Protein AF-A0A016WP31-F1 (afdb_monomer_lite)

Foldseek 3Di:
DPPPPVVVVVVVVCVVVVVVVVVVVVCVLLPVFQPDWDWDQDPVRWIKIKTWGFDLQDALVRQQCSQVVDPQKGFADDPDLVRLLSVLVCCCVPPNVDDAAWAWGDDWDADPNFIWTWTAGSPVSDIDTDGSPDGGDSPDPDSHGHRYTMMMGIDDD

Radius of gyration: 17.49 Å; chains: 1; bounding box: 66×32×38 Å

InterPro domains:
  IPR016186 C-type lectin-like/link domain superfamily [G3DSA:3.10.100.10] (41-154)
  IPR016187 C-type lectin fold [SSF56436] (49-122)

pLDDT: mean 80.62, std 19.59, range [35.22, 97.56]

Structure (mmCIF, N/CA/C/O backbone):
data_AF-A0A016WP31-F1
#
_entry.id   AF-A0A016WP31-F1
#
loop_
_atom_site.group_PDB
_atom_site.id
_atom_site.type_symbol
_atom_site.label_atom_id
_atom_site.label_alt_id
_atom_site.label_comp_id
_atom_site.label_asym_id
_atom_site.label_entity_id
_atom_site.label_seq_id
_atom_site.pdbx_PDB_ins_code
_atom_site.Cartn_x
_atom_site.Cartn_y
_atom_site.Cartn_z
_atom_site.occupancy
_atom_site.B_iso_or_equiv
_atom_site.auth_seq_id
_atom_site.auth_comp_id
_atom_site.auth_asym_id
_atom_site.auth_atom_id
_atom_site.pdbx_PDB_model_num
ATOM 1 N N . MET A 1 1 ? -45.433 -6.452 20.871 1.00 44.06 1 MET A N 1
ATOM 2 C CA . MET A 1 1 ? -44.021 -6.891 20.836 1.00 44.06 1 MET A CA 1
ATOM 3 C C . MET A 1 1 ? -43.626 -7.149 19.372 1.00 44.06 1 MET A C 1
ATOM 5 O O . MET A 1 1 ? -43.483 -8.289 18.978 1.00 44.06 1 MET A O 1
ATOM 9 N N . PHE A 1 2 ? -43.562 -6.107 18.526 1.00 41.22 2 PHE A N 1
ATOM 10 C CA . PHE A 1 2 ? -43.334 -6.251 17.066 1.00 41.22 2 PHE A CA 1
ATOM 11 C C . PHE A 1 2 ? -42.448 -5.145 16.450 1.00 41.22 2 PHE A C 1
ATOM 13 O O . PHE A 1 2 ? -42.227 -5.136 15.246 1.00 41.22 2 PHE A O 1
ATOM 20 N N . TYR A 1 3 ? -41.909 -4.219 17.252 1.00 35.72 3 TYR A N 1
ATOM 21 C CA . TYR A 1 3 ? -41.149 -3.065 16.741 1.00 35.72 3 TYR A CA 1
ATOM 22 C C . TYR A 1 3 ? -39.633 -3.291 16.644 1.00 35.72 3 TYR A C 1
ATOM 24 O O . TYR A 1 3 ? -38.951 -2.559 15.936 1.00 35.72 3 TYR A O 1
ATOM 32 N N . THR A 1 4 ? -39.090 -4.307 17.315 1.00 39.34 4 THR A N 1
ATOM 33 C CA . THR A 1 4 ? -37.638 -4.539 17.382 1.00 39.34 4 THR A CA 1
ATOM 34 C C . THR A 1 4 ? -37.069 -5.256 16.157 1.00 39.34 4 THR A C 1
ATOM 36 O O . THR A 1 4 ? -35.892 -5.091 15.859 1.00 39.34 4 THR A O 1
ATOM 39 N N . VAL A 1 5 ? -37.886 -6.015 15.419 1.00 38.81 5 VAL A N 1
ATOM 40 C CA . VAL A 1 5 ? -37.415 -6.807 14.267 1.00 38.81 5 VAL A CA 1
ATOM 41 C C . VAL A 1 5 ? -37.271 -5.949 13.002 1.00 38.81 5 VAL A C 1
ATOM 43 O O . VAL A 1 5 ? -36.344 -6.157 12.229 1.00 38.81 5 VAL A O 1
ATOM 46 N N . LEU A 1 6 ? -38.121 -4.929 12.817 1.00 36.84 6 LEU A N 1
ATOM 47 C CA . LEU A 1 6 ? -38.125 -4.113 11.593 1.00 36.84 6 LEU A CA 1
ATOM 48 C C . LEU A 1 6 ? -36.907 -3.178 11.467 1.00 36.84 6 LEU A C 1
ATOM 50 O O . LEU A 1 6 ? -36.431 -2.919 10.361 1.00 36.84 6 LEU A O 1
ATOM 54 N N . VAL A 1 7 ? -36.400 -2.666 12.593 1.00 41.38 7 VAL A N 1
ATOM 55 C CA . VAL A 1 7 ? -35.270 -1.718 12.611 1.00 41.38 7 VAL A CA 1
ATOM 56 C C . VAL A 1 7 ? -33.954 -2.418 12.265 1.00 41.38 7 VAL A C 1
ATOM 58 O O . VAL A 1 7 ? -33.136 -1.846 11.547 1.00 41.38 7 VAL A O 1
ATOM 61 N N . ALA A 1 8 ? -33.773 -3.668 12.706 1.00 39.25 8 ALA A N 1
ATOM 62 C CA . ALA A 1 8 ? -32.584 -4.459 12.394 1.00 39.25 8 ALA A CA 1
ATOM 63 C C . ALA A 1 8 ? -32.463 -4.726 10.883 1.00 39.25 8 ALA A C 1
ATOM 65 O O . ALA A 1 8 ? -31.414 -4.474 10.296 1.00 39.25 8 ALA A O 1
ATOM 66 N N . THR A 1 9 ? -33.563 -5.107 10.226 1.00 40.59 9 THR A N 1
ATOM 67 C CA . THR A 1 9 ? -33.577 -5.360 8.776 1.00 40.59 9 THR A CA 1
ATOM 68 C C . THR A 1 9 ? -33.343 -4.103 7.937 1.00 40.59 9 THR A C 1
ATOM 70 O O . THR A 1 9 ? -32.690 -4.174 6.902 1.00 40.59 9 THR A O 1
ATOM 73 N N . LEU A 1 10 ? -33.829 -2.934 8.368 1.00 37.88 10 LEU A N 1
ATOM 74 C CA . LEU A 1 10 ? -33.588 -1.675 7.649 1.00 37.88 10 LEU A CA 1
ATOM 75 C C . LEU A 1 10 ? -32.124 -1.228 7.745 1.00 37.88 10 LEU A C 1
ATOM 77 O O . LEU A 1 10 ? -31.570 -0.774 6.746 1.00 37.88 10 LEU A O 1
ATOM 81 N N . LEU A 1 11 ? -31.481 -1.390 8.907 1.00 38.50 11 LEU A N 1
ATOM 82 C CA . LEU A 1 11 ? -30.058 -1.072 9.066 1.00 38.50 11 LEU A CA 1
ATOM 83 C C . LEU A 1 11 ? -29.176 -1.986 8.202 1.00 38.50 11 LEU A C 1
ATOM 85 O O . LEU A 1 11 ? -28.259 -1.509 7.537 1.00 38.50 11 LEU A O 1
ATOM 89 N N . GLU A 1 12 ? -29.479 -3.285 8.178 1.00 35.22 12 GLU A N 1
ATOM 90 C CA . GLU A 1 12 ? -28.749 -4.271 7.376 1.00 35.22 12 GLU A CA 1
ATOM 91 C C . GLU A 1 12 ? -28.922 -4.031 5.870 1.00 35.22 12 GLU A C 1
ATOM 93 O O . GLU A 1 12 ? -27.940 -4.039 5.132 1.00 35.22 12 GLU A O 1
ATOM 98 N N . VAL A 1 13 ? -30.135 -3.717 5.402 1.00 40.44 13 VAL A N 1
ATOM 99 C CA . VAL A 1 13 ? -30.390 -3.414 3.982 1.00 40.44 13 VAL A CA 1
ATOM 100 C C . VAL A 1 13 ? -29.707 -2.110 3.545 1.00 40.44 13 VAL A C 1
ATOM 102 O O . VAL A 1 13 ? -29.186 -2.035 2.430 1.00 40.44 13 VAL A O 1
ATOM 105 N N . VAL A 1 14 ? -29.640 -1.091 4.409 1.00 41.09 14 VAL A N 1
ATOM 106 C CA . VAL A 1 14 ? -28.926 0.168 4.116 1.00 41.09 14 VAL A CA 1
ATOM 107 C C . VAL A 1 14 ? -27.408 -0.042 4.079 1.00 41.09 14 VAL A C 1
ATOM 109 O O . VAL A 1 14 ? -26.741 0.492 3.193 1.00 41.09 14 VAL A O 1
ATOM 112 N N . LEU A 1 15 ? -26.858 -0.857 4.983 1.00 42.75 15 LEU A N 1
ATOM 113 C CA . LEU A 1 15 ? -25.436 -1.216 4.979 1.00 42.75 15 LEU A CA 1
ATOM 114 C C . LEU A 1 15 ? -25.056 -2.011 3.722 1.00 42.75 15 LEU A C 1
ATOM 116 O O . LEU A 1 15 ? -24.055 -1.696 3.083 1.00 42.75 15 LEU A O 1
ATOM 120 N N . VAL A 1 16 ? -25.874 -2.988 3.323 1.00 43.72 16 VAL A N 1
ATOM 121 C CA . VAL A 1 16 ? -25.612 -3.840 2.150 1.00 43.72 16 VAL A CA 1
ATOM 122 C C . VAL A 1 16 ? -25.730 -3.052 0.840 1.00 43.72 16 VAL A C 1
ATOM 124 O O . VAL A 1 16 ? -24.837 -3.121 -0.002 1.00 43.72 16 VAL A O 1
ATOM 127 N N . THR A 1 17 ? -26.765 -2.223 0.682 1.00 48.31 17 THR A N 1
ATOM 128 C CA . THR A 1 17 ? -26.932 -1.393 -0.530 1.00 48.31 17 THR A CA 1
ATOM 129 C C . THR A 1 17 ? -25.910 -0.253 -0.623 1.00 48.31 17 THR A C 1
ATOM 131 O O . THR A 1 17 ? -25.503 0.131 -1.724 1.00 48.31 17 THR A O 1
ATOM 134 N N . GLY A 1 18 ? -25.446 0.265 0.520 1.00 49.28 18 GLY A N 1
ATOM 135 C CA . GLY A 1 18 ? -24.327 1.203 0.598 1.00 49.28 18 GLY A CA 1
ATOM 136 C C . GLY A 1 18 ? -23.002 0.563 0.178 1.00 49.28 18 GLY A C 1
ATOM 137 O O . GLY A 1 18 ? -22.256 1.165 -0.595 1.00 49.28 18 GLY A O 1
ATOM 138 N N . GLN A 1 19 ? -22.747 -0.673 0.615 1.00 46.56 19 GLN A N 1
ATOM 139 C CA . GLN A 1 19 ? -21.553 -1.444 0.264 1.00 46.56 19 GLN A CA 1
ATOM 140 C C . GLN A 1 19 ? -21.470 -1.716 -1.247 1.00 46.56 19 GLN A C 1
ATOM 142 O O . GLN A 1 19 ? -20.423 -1.484 -1.845 1.00 46.56 19 GLN A O 1
ATOM 147 N N . GLU A 1 20 ? -22.571 -2.136 -1.882 1.00 51.31 20 GLU A N 1
ATOM 148 C CA . GLU A 1 20 ? -22.609 -2.452 -3.320 1.00 51.31 20 GLU A CA 1
ATOM 149 C C . GLU A 1 20 ? -22.408 -1.219 -4.211 1.00 51.31 20 GLU A C 1
ATOM 151 O O . GLU A 1 20 ? -21.620 -1.255 -5.160 1.00 51.31 20 GLU A O 1
ATOM 156 N N . LYS A 1 21 ? -23.066 -0.093 -3.896 1.00 54.00 21 LYS A N 1
ATOM 157 C CA . LYS A 1 21 ? -22.842 1.172 -4.622 1.00 54.00 21 LYS A CA 1
ATOM 158 C C . LYS A 1 21 ? -21.415 1.682 -4.447 1.00 54.00 21 LYS A C 1
ATOM 160 O O . LYS A 1 21 ? -20.832 2.217 -5.389 1.00 54.00 21 LYS A O 1
ATOM 165 N N . TYR A 1 22 ? -20.856 1.514 -3.255 1.00 50.22 22 TYR A N 1
ATOM 166 C CA . TYR A 1 22 ? -19.494 1.922 -2.953 1.00 50.22 22 TYR A CA 1
ATOM 167 C C . TYR A 1 22 ? -18.457 1.028 -3.657 1.00 50.22 22 TYR A C 1
ATOM 169 O O . TYR A 1 22 ? -17.482 1.540 -4.203 1.00 50.22 22 TYR A O 1
ATOM 177 N N . ASP A 1 23 ? -18.699 -0.282 -3.742 1.00 55.06 23 ASP A N 1
ATOM 178 C CA . ASP A 1 23 ? -17.846 -1.232 -4.467 1.00 55.06 23 ASP A CA 1
ATOM 179 C C . ASP A 1 23 ? -17.873 -0.984 -5.982 1.00 55.06 23 ASP A C 1
ATOM 181 O O . ASP A 1 23 ? -16.822 -1.002 -6.628 1.00 55.06 23 ASP A O 1
ATOM 185 N N . ALA A 1 24 ? -19.039 -0.650 -6.545 1.00 59.12 24 ALA A N 1
ATOM 186 C CA . ALA A 1 24 ? -19.158 -0.213 -7.936 1.00 59.12 24 ALA A CA 1
ATOM 187 C C . ALA A 1 24 ? -18.396 1.101 -8.203 1.00 59.12 24 ALA A C 1
ATOM 189 O O . ALA A 1 24 ? -17.691 1.211 -9.204 1.00 59.12 24 ALA A O 1
ATOM 190 N N . TYR A 1 25 ? -18.471 2.072 -7.288 1.00 55.38 25 TYR A N 1
ATOM 191 C CA . TYR A 1 25 ? -17.770 3.359 -7.386 1.00 55.38 25 TYR A CA 1
ATOM 192 C C . TYR A 1 25 ? -16.244 3.232 -7.268 1.00 55.38 25 TYR A C 1
ATOM 194 O O . TYR A 1 25 ? -15.486 3.892 -7.979 1.00 55.38 25 TYR A O 1
ATOM 202 N N . VAL A 1 26 ? -15.772 2.373 -6.368 1.00 56.09 26 VAL A N 1
ATOM 203 C CA . VAL A 1 26 ? -14.346 2.088 -6.199 1.00 56.09 26 VAL A CA 1
ATOM 204 C C . VAL A 1 26 ? -13.801 1.378 -7.445 1.00 56.09 26 VAL A C 1
ATOM 206 O O . VAL A 1 26 ? -12.745 1.769 -7.947 1.00 56.09 26 VAL A O 1
ATOM 209 N N . LYS A 1 27 ? -14.554 0.421 -8.004 1.00 61.06 27 LYS A N 1
ATOM 210 C CA . LYS A 1 27 ? -14.235 -0.279 -9.261 1.00 61.06 27 LYS A CA 1
ATOM 211 C C . LYS A 1 27 ? -14.247 0.633 -10.494 1.00 61.06 27 LYS A C 1
ATOM 213 O O . LYS A 1 27 ? -13.507 0.386 -11.435 1.00 61.06 27 LYS A O 1
ATOM 218 N N . ASP A 1 28 ? -15.054 1.685 -10.512 1.00 57.91 28 ASP A N 1
ATOM 219 C CA . ASP A 1 28 ? -14.977 2.712 -11.559 1.00 57.91 28 ASP A CA 1
ATOM 220 C C . ASP A 1 28 ? -13.680 3.535 -11.429 1.00 57.91 28 ASP A C 1
ATOM 222 O O . ASP A 1 28 ? -13.023 3.861 -12.414 1.00 57.91 28 ASP A O 1
ATOM 226 N N . TYR A 1 29 ? -13.236 3.788 -10.192 1.00 56.28 29 TYR A N 1
ATOM 227 C CA . TYR A 1 29 ? -12.136 4.708 -9.918 1.00 56.28 29 TYR A CA 1
ATOM 228 C C . TYR A 1 29 ? -10.729 4.156 -10.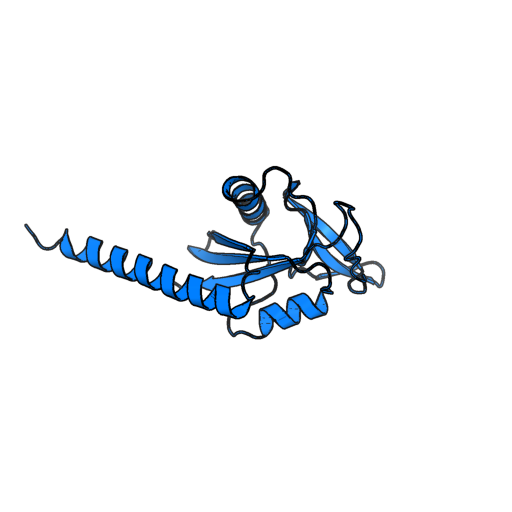136 1.00 56.28 29 TYR A C 1
ATOM 230 O O . TYR A 1 29 ? -9.928 4.799 -10.809 1.00 56.28 29 TYR A O 1
ATOM 238 N N . PHE A 1 30 ? -10.406 2.978 -9.596 1.00 57.38 30 PHE A N 1
ATOM 239 C CA . PHE A 1 30 ? -9.131 2.330 -9.936 1.00 57.38 30 PHE A CA 1
ATOM 240 C C . PHE A 1 30 ? -9.279 1.412 -11.167 1.00 57.38 30 PHE A C 1
ATOM 242 O O . PHE A 1 30 ? -8.429 0.559 -11.433 1.00 57.38 30 PHE A O 1
ATOM 249 N N . GLY A 1 31 ? -10.382 1.561 -11.914 1.00 54.34 31 GLY A N 1
ATOM 250 C CA . GLY A 1 31 ? -10.806 0.653 -12.973 1.00 54.34 31 GLY A CA 1
ATOM 251 C C . GLY A 1 31 ? -11.099 -0.762 -12.461 1.00 54.34 31 GLY A C 1
ATOM 252 O O . GLY A 1 31 ? -11.133 -1.039 -11.258 1.00 54.34 31 GLY A O 1
ATOM 253 N N . SER A 1 32 ? -11.188 -1.728 -13.382 1.00 49.22 32 SER A N 1
ATOM 254 C CA . SER A 1 32 ? -11.272 -3.166 -13.059 1.00 49.22 32 SER A CA 1
ATOM 255 C C . SER A 1 32 ? -10.072 -3.713 -12.258 1.00 49.22 32 SER A C 1
ATOM 257 O O . SER A 1 32 ? -9.985 -4.918 -12.035 1.00 49.22 32 SER A O 1
ATOM 259 N N . ARG A 1 33 ? -9.143 -2.835 -11.852 1.00 49.56 33 ARG A N 1
ATOM 260 C CA . ARG A 1 33 ? -7.892 -3.102 -11.148 1.00 49.56 33 ARG A CA 1
ATOM 261 C C . ARG A 1 33 ? -7.897 -2.637 -9.693 1.00 49.56 33 ARG A C 1
ATOM 263 O O . ARG A 1 33 ? -6.850 -2.728 -9.057 1.00 49.56 33 ARG A O 1
ATOM 270 N N . VAL A 1 34 ? -9.025 -2.206 -9.115 1.00 53.41 34 VAL A N 1
ATOM 271 C CA . VAL A 1 34 ? -9.153 -2.393 -7.660 1.00 53.41 34 VAL A CA 1
ATOM 272 C C . VAL A 1 34 ? -9.081 -3.882 -7.457 1.00 53.41 34 VAL A C 1
ATOM 274 O O . VAL A 1 34 ? -10.019 -4.592 -7.812 1.00 53.41 34 VAL A O 1
ATOM 277 N N . GLY A 1 35 ? -7.949 -4.354 -6.951 1.00 58.31 35 GLY A N 1
ATOM 278 C CA . GLY A 1 35 ? -7.847 -5.743 -6.586 1.00 58.31 35 GLY A CA 1
ATOM 279 C C . GLY A 1 35 ? -8.894 -5.977 -5.515 1.00 58.31 35 GLY A C 1
ATOM 280 O O . GLY A 1 35 ? -9.872 -6.678 -5.747 1.00 58.31 35 GLY A O 1
ATOM 281 N N . PHE A 1 36 ? -8.699 -5.366 -4.340 1.00 74.44 36 PHE A N 1
ATOM 282 C CA . PHE A 1 36 ? -9.309 -5.899 -3.125 1.00 74.44 36 PHE A CA 1
ATOM 283 C C . PHE A 1 36 ? -9.495 -4.846 -2.035 1.00 74.44 36 PHE A C 1
ATOM 285 O O . PHE A 1 36 ? -8.555 -4.112 -1.725 1.00 74.44 36 PHE A O 1
ATOM 292 N N . ARG A 1 37 ? -10.689 -4.825 -1.425 1.00 86.62 37 ARG A N 1
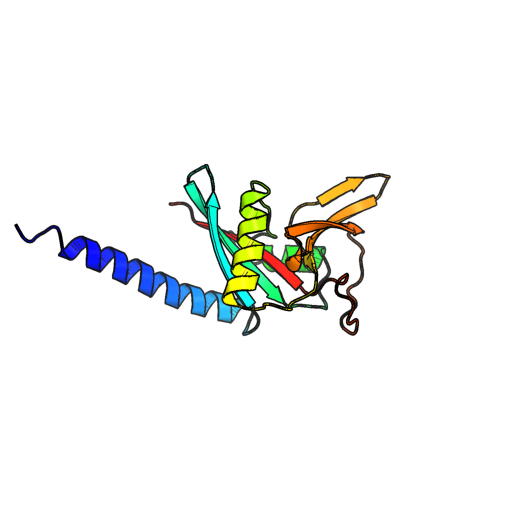ATOM 293 C CA . ARG A 1 37 ? -11.006 -4.040 -0.224 1.00 86.62 37 ARG A CA 1
ATOM 294 C C . ARG A 1 37 ? -10.938 -4.928 1.014 1.00 86.62 37 ARG A C 1
ATOM 296 O O . ARG A 1 37 ? -11.647 -5.930 1.080 1.00 86.62 37 ARG A O 1
ATOM 303 N N . ILE A 1 38 ? -10.159 -4.522 2.010 1.00 90.00 38 ILE A N 1
ATOM 304 C CA . ILE A 1 38 ? -10.060 -5.189 3.315 1.00 90.00 38 ILE A CA 1
ATOM 305 C C . ILE A 1 38 ? -10.341 -4.154 4.403 1.00 90.00 38 ILE A C 1
ATOM 307 O O . ILE A 1 38 ? -9.703 -3.104 4.443 1.00 90.00 38 ILE A O 1
ATOM 311 N N . ALA A 1 39 ? -11.327 -4.430 5.254 1.00 92.69 39 ALA A N 1
ATOM 312 C CA . ALA A 1 39 ? -11.713 -3.548 6.349 1.00 92.69 39 ALA A CA 1
ATOM 313 C C . ALA A 1 39 ? -11.031 -3.977 7.653 1.00 92.69 39 ALA A C 1
ATOM 315 O O . ALA A 1 39 ? -10.941 -5.168 7.936 1.00 92.69 39 ALA A O 1
ATOM 316 N N . TYR A 1 40 ? -10.606 -3.014 8.465 1.00 94.62 40 TYR A N 1
ATOM 317 C CA . TYR A 1 40 ? -10.056 -3.244 9.797 1.00 94.62 40 TYR A CA 1
ATOM 318 C C . TYR A 1 40 ? -10.628 -2.232 10.787 1.00 94.62 40 TYR A C 1
ATOM 320 O O . TYR A 1 40 ? -10.757 -1.047 10.476 1.00 94.62 40 TYR A O 1
ATOM 328 N N . LYS A 1 41 ? -10.967 -2.695 11.992 1.00 95.31 41 LYS A N 1
ATOM 329 C CA . LYS A 1 41 ? -11.425 -1.836 13.084 1.00 95.31 41 LYS A CA 1
ATOM 330 C C . LYS A 1 41 ? -10.257 -1.556 14.023 1.00 95.31 41 LYS A C 1
ATOM 332 O O . LYS A 1 41 ? -9.787 -2.468 14.699 1.00 95.31 41 LYS A O 1
ATOM 337 N N . ARG A 1 42 ? -9.823 -0.300 14.073 1.00 95.00 42 ARG A N 1
ATOM 338 C CA . ARG A 1 42 ? -8.747 0.162 14.958 1.00 95.00 42 ARG A CA 1
ATOM 339 C C . ARG A 1 42 ? -9.175 0.206 16.419 1.00 95.00 42 ARG A C 1
ATOM 341 O O . ARG A 1 42 ? -10.367 0.118 16.741 1.00 95.00 42 ARG A O 1
ATOM 348 N N . LYS A 1 43 ? -8.199 0.366 17.317 1.00 94.19 43 LYS A N 1
ATOM 349 C CA . LYS A 1 43 ? -8.436 0.409 18.774 1.00 94.19 43 LYS A CA 1
ATOM 350 C C . LYS A 1 43 ? -9.347 1.566 19.183 1.00 94.19 43 LYS A C 1
ATOM 352 O O . LYS A 1 43 ? -10.174 1.411 20.080 1.00 94.19 43 LYS A O 1
ATOM 357 N N . ASP A 1 44 ? -9.254 2.690 18.478 1.00 93.31 44 ASP A N 1
ATOM 358 C CA . ASP A 1 44 ? -10.112 3.871 18.647 1.00 93.31 44 ASP A CA 1
ATOM 359 C C . ASP A 1 44 ? -11.531 3.708 18.061 1.00 93.31 44 ASP A C 1
ATOM 361 O O . ASP A 1 44 ? -12.338 4.635 18.109 1.00 93.31 44 ASP A O 1
ATOM 365 N N . ARG A 1 45 ? -11.861 2.511 17.554 1.00 91.31 45 ARG A N 1
ATOM 366 C CA . ARG A 1 45 ? -13.116 2.140 16.882 1.00 91.31 45 ARG A CA 1
ATOM 367 C C . ARG A 1 45 ? -13.307 2.741 15.491 1.00 91.31 45 ARG A C 1
ATOM 369 O O . ARG A 1 45 ? -14.362 2.492 14.905 1.00 91.31 45 ARG A O 1
ATOM 376 N N . THR A 1 46 ? -12.328 3.457 14.941 1.00 92.25 46 THR A N 1
ATOM 377 C CA . THR A 1 46 ? -12.377 3.871 13.535 1.00 92.25 46 THR A CA 1
ATOM 378 C C . THR A 1 46 ? -12.318 2.646 12.628 1.00 92.25 46 THR A C 1
ATOM 380 O O . THR A 1 46 ? -11.602 1.676 12.901 1.00 92.25 46 THR A O 1
ATOM 383 N N . VAL A 1 47 ? -13.113 2.666 11.556 1.00 93.50 47 VAL A N 1
ATOM 384 C CA . VAL A 1 47 ? -13.069 1.625 10.529 1.00 93.50 47 VAL A CA 1
ATOM 385 C C . VAL A 1 47 ? -12.251 2.149 9.365 1.00 93.50 47 VAL A C 1
ATOM 387 O O . VAL A 1 47 ? -12.531 3.205 8.793 1.00 93.50 47 VAL A O 1
ATOM 390 N N . VAL A 1 48 ? -11.215 1.394 9.035 1.00 94.62 48 VAL A N 1
ATOM 391 C CA . VAL A 1 48 ? -10.285 1.702 7.962 1.00 94.62 48 VAL A CA 1
ATOM 392 C C . VAL A 1 48 ? -10.486 0.691 6.853 1.00 94.62 48 VAL A C 1
ATOM 394 O O . VAL A 1 48 ? -10.548 -0.510 7.105 1.00 94.62 48 VAL A O 1
ATOM 397 N N . HIS A 1 49 ? -10.589 1.178 5.622 1.00 93.50 49 HIS A N 1
ATOM 398 C CA . HIS A 1 49 ? -10.672 0.337 4.437 1.00 93.50 49 HIS A CA 1
ATOM 399 C C . HIS A 1 49 ? -9.393 0.477 3.629 1.00 93.50 49 HIS A C 1
ATOM 401 O O . HIS A 1 49 ? -9.076 1.563 3.146 1.00 93.50 49 HIS A O 1
ATOM 407 N N . HIS A 1 50 ? -8.689 -0.637 3.467 1.00 93.94 50 HIS A N 1
ATOM 408 C CA . HIS A 1 50 ? -7.490 -0.756 2.650 1.00 93.94 50 HIS A CA 1
ATOM 409 C C . HIS A 1 50 ? -7.843 -1.285 1.264 1.00 93.94 50 HIS A C 1
ATOM 411 O O . HIS A 1 50 ? -8.589 -2.256 1.145 1.00 93.94 50 HIS A O 1
ATOM 417 N N . TYR A 1 51 ? -7.2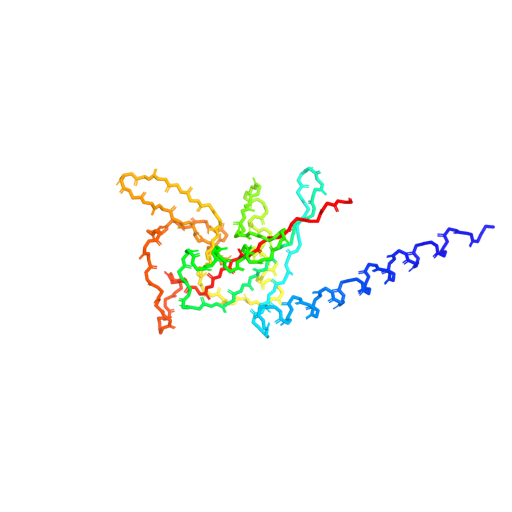77 -0.668 0.231 1.00 91.69 51 TYR A N 1
ATOM 418 C CA . TYR A 1 51 ? -7.467 -1.003 -1.176 1.00 91.69 51 TYR A CA 1
ATOM 419 C C . TYR A 1 51 ? -6.129 -1.376 -1.785 1.00 91.69 51 TYR A C 1
ATOM 421 O O . TYR A 1 51 ? -5.260 -0.519 -1.939 1.00 91.69 51 TYR A O 1
ATOM 429 N N . ILE A 1 52 ? -5.966 -2.646 -2.138 1.00 90.94 52 ILE A N 1
ATOM 430 C CA . ILE A 1 52 ? -4.760 -3.133 -2.811 1.00 90.94 52 ILE A CA 1
ATOM 431 C C . ILE A 1 52 ? -4.951 -2.944 -4.314 1.00 90.94 52 ILE A C 1
ATOM 433 O O . ILE A 1 52 ? -5.871 -3.515 -4.906 1.00 90.94 52 ILE A O 1
ATOM 437 N N . VAL A 1 53 ? -4.078 -2.141 -4.922 1.00 89.75 53 VAL A N 1
ATOM 438 C CA . VAL A 1 53 ? -4.151 -1.745 -6.331 1.00 89.75 53 VAL A CA 1
ATOM 439 C C . VAL A 1 53 ? -2.931 -2.298 -7.072 1.00 89.75 53 VAL A C 1
ATOM 441 O O . VAL A 1 53 ? -1.817 -1.815 -6.855 1.00 89.75 53 VAL A O 1
ATOM 444 N N . PRO A 1 54 ? -3.096 -3.324 -7.929 1.00 88.25 54 PRO A N 1
ATOM 445 C CA . PRO A 1 54 ? -2.013 -3.847 -8.751 1.00 88.25 54 PRO A CA 1
ATOM 446 C C . PRO A 1 54 ? -1.647 -2.862 -9.868 1.00 88.25 54 PRO A C 1
ATOM 448 O O . PRO A 1 54 ? -2.395 -2.671 -10.828 1.00 88.25 54 PRO A O 1
ATOM 451 N N . ASP A 1 55 ? -0.459 -2.278 -9.766 1.00 89.94 55 ASP A N 1
ATOM 452 C CA . ASP A 1 55 ? 0.138 -1.434 -10.795 1.00 89.94 55 ASP A CA 1
ATOM 453 C C . ASP A 1 55 ? 1.669 -1.505 -10.697 1.00 89.94 55 ASP A C 1
ATOM 455 O O . ASP A 1 55 ? 2.309 -0.958 -9.801 1.00 89.94 55 ASP A O 1
ATOM 459 N N . LYS A 1 56 ? 2.274 -2.250 -11.626 1.00 89.44 56 LYS A N 1
ATOM 460 C CA . LYS A 1 56 ? 3.717 -2.533 -11.625 1.00 89.44 56 LYS A CA 1
ATOM 461 C C . LYS A 1 56 ? 4.560 -1.375 -12.167 1.00 89.44 56 LYS A C 1
ATOM 463 O O . LYS A 1 56 ? 5.778 -1.511 -12.219 1.00 89.44 56 LYS A O 1
ATOM 468 N N . ASN A 1 57 ? 3.929 -0.294 -12.624 1.00 91.94 57 ASN A N 1
ATOM 469 C CA . ASN A 1 57 ? 4.600 0.852 -13.238 1.00 91.94 57 ASN A CA 1
ATOM 470 C C . ASN A 1 57 ? 4.682 2.066 -12.302 1.00 91.94 57 ASN A C 1
ATOM 472 O O . ASN A 1 57 ? 5.218 3.096 -12.703 1.00 91.94 57 ASN A O 1
ATOM 476 N N . THR A 1 58 ? 4.136 1.976 -11.087 1.00 93.12 58 THR A N 1
ATOM 477 C CA . THR A 1 58 ? 3.934 3.140 -10.218 1.00 93.12 58 THR A CA 1
ATOM 478 C C . THR A 1 58 ? 5.118 3.389 -9.293 1.00 93.12 58 THR A C 1
ATOM 480 O O . THR A 1 58 ? 5.515 2.522 -8.508 1.00 93.12 58 THR A O 1
ATOM 483 N N . THR A 1 59 ? 5.651 4.609 -9.314 1.00 96.56 59 THR A N 1
ATOM 484 C CA . THR A 1 59 ? 6.578 5.085 -8.277 1.00 96.56 59 THR A CA 1
ATOM 485 C C . THR A 1 59 ? 5.832 5.369 -6.973 1.00 96.56 59 THR A C 1
ATOM 487 O O . THR A 1 59 ? 4.611 5.531 -6.960 1.00 96.56 59 THR A O 1
ATOM 490 N N . TRP A 1 60 ? 6.549 5.498 -5.855 1.00 96.94 60 TRP A N 1
ATOM 491 C CA . TRP A 1 60 ? 5.909 5.849 -4.583 1.00 96.94 60 TRP A CA 1
ATOM 492 C C . TRP A 1 60 ? 5.160 7.190 -4.658 1.00 96.94 60 TRP A C 1
ATOM 494 O O . TRP A 1 60 ? 4.022 7.303 -4.203 1.00 96.94 60 TRP A O 1
ATOM 504 N N . ALA A 1 61 ? 5.765 8.202 -5.291 1.00 96.12 61 ALA A N 1
ATOM 505 C CA . ALA A 1 61 ? 5.157 9.525 -5.438 1.00 96.12 61 ALA A CA 1
ATOM 506 C C . ALA A 1 61 ? 3.877 9.482 -6.287 1.00 96.12 61 ALA A C 1
ATOM 508 O O . ALA A 1 61 ? 2.880 10.112 -5.932 1.00 96.12 61 ALA A O 1
ATOM 509 N N . GLN A 1 62 ? 3.876 8.701 -7.372 1.00 96.00 62 GLN A N 1
ATOM 510 C CA . GLN A 1 62 ? 2.686 8.488 -8.197 1.00 96.00 62 GLN A CA 1
ATOM 511 C C . GLN A 1 62 ? 1.593 7.741 -7.428 1.00 96.00 62 GLN A C 1
ATOM 513 O O . GLN A 1 62 ? 0.428 8.120 -7.517 1.00 96.00 62 GLN A O 1
ATOM 518 N N . ALA A 1 63 ? 1.953 6.721 -6.644 1.00 95.88 63 ALA A N 1
ATOM 519 C CA . ALA A 1 63 ? 1.007 5.964 -5.828 1.00 95.88 63 ALA A CA 1
ATOM 520 C C . ALA A 1 63 ? 0.340 6.866 -4.785 1.00 95.88 63 ALA A C 1
ATOM 522 O O . ALA A 1 63 ? -0.884 6.890 -4.669 1.00 95.88 63 ALA A O 1
ATOM 523 N N . ARG A 1 64 ? 1.143 7.673 -4.081 1.00 96.19 64 ARG A N 1
ATOM 524 C CA . ARG A 1 64 ? 0.653 8.675 -3.134 1.00 96.19 64 ARG A CA 1
ATOM 525 C C . ARG A 1 64 ? -0.311 9.648 -3.801 1.00 96.19 64 ARG A C 1
ATOM 527 O O . ARG A 1 64 ? -1.435 9.792 -3.329 1.00 96.19 64 ARG A O 1
ATOM 534 N N . HIS A 1 65 ? 0.118 10.270 -4.899 1.00 95.38 65 HIS A N 1
ATOM 535 C CA . HIS A 1 65 ? -0.710 11.219 -5.633 1.00 95.38 65 HIS A CA 1
ATOM 536 C C . HIS A 1 65 ? -2.028 10.576 -6.082 1.00 95.38 65 HIS A C 1
ATOM 538 O O . HIS A 1 65 ? -3.086 11.165 -5.899 1.00 95.38 65 HIS A O 1
ATOM 544 N N . THR A 1 66 ? -1.980 9.342 -6.591 1.00 92.38 66 THR A N 1
ATOM 545 C CA . THR A 1 66 ? -3.172 8.607 -7.038 1.00 92.38 66 THR A CA 1
ATOM 546 C C . THR A 1 66 ? -4.143 8.339 -5.891 1.00 92.38 66 THR A C 1
ATOM 548 O O . THR A 1 66 ? -5.342 8.546 -6.055 1.00 92.38 66 THR A O 1
ATOM 551 N N . CYS A 1 67 ? -3.660 7.938 -4.710 1.00 93.12 67 CYS A N 1
ATOM 552 C CA . CYS A 1 67 ? -4.539 7.786 -3.551 1.00 93.12 67 CYS A CA 1
ATOM 553 C C . CYS A 1 67 ? -5.124 9.134 -3.096 1.00 93.12 67 CYS A C 1
ATOM 555 O O . CYS A 1 67 ? -6.284 9.189 -2.716 1.00 93.12 67 CYS A O 1
ATOM 557 N N . GLU A 1 68 ? -4.348 10.219 -3.129 1.00 94.25 68 GLU A N 1
ATOM 558 C CA . GLU A 1 68 ? -4.761 11.541 -2.627 1.00 94.25 68 GLU A CA 1
ATOM 559 C C . GLU A 1 68 ? -5.669 12.325 -3.595 1.00 94.25 68 GLU A C 1
ATOM 561 O O . GLU A 1 68 ? -6.267 13.325 -3.201 1.00 94.25 68 GLU A O 1
ATOM 566 N N . GLN A 1 69 ? -5.829 11.878 -4.845 1.00 89.50 69 GLN A N 1
ATOM 567 C CA . GLN A 1 69 ? -6.726 12.512 -5.822 1.00 89.50 69 GLN A CA 1
ATOM 568 C C . GLN A 1 69 ? -8.199 12.532 -5.377 1.00 89.50 69 GLN A C 1
ATOM 570 O O . GLN A 1 69 ? -8.968 13.372 -5.849 1.00 89.50 69 GLN A O 1
ATOM 575 N N . LYS A 1 70 ? -8.608 11.638 -4.467 1.00 80.38 70 LYS A N 1
ATOM 576 C CA . LYS A 1 70 ? -9.942 11.645 -3.857 1.00 80.38 70 LYS A CA 1
ATOM 577 C C . LYS A 1 70 ? -9.885 12.046 -2.392 1.00 80.38 70 LYS A C 1
ATOM 579 O O . LYS A 1 70 ? -9.120 11.502 -1.600 1.00 80.38 70 LYS A O 1
ATOM 584 N N . SER A 1 71 ? -10.790 12.951 -2.022 1.00 83.62 71 SER A N 1
ATOM 585 C CA . SER A 1 71 ? -10.961 13.377 -0.634 1.00 83.62 71 SER A CA 1
ATOM 586 C C . SER A 1 71 ? -11.181 12.173 0.285 1.00 83.62 71 SER A C 1
ATOM 588 O O . SER A 1 71 ? -12.012 11.306 0.010 1.00 83.62 71 SER A O 1
ATOM 590 N N . GLY A 1 72 ? -10.413 12.122 1.373 1.00 88.81 72 GLY A N 1
ATOM 591 C CA . GLY A 1 72 ? -10.483 11.058 2.373 1.00 88.81 72 GLY A CA 1
ATOM 592 C C . GLY A 1 72 ? -9.650 9.813 2.059 1.00 88.81 72 GLY A C 1
ATOM 593 O O . GLY A 1 72 ? -9.596 8.921 2.906 1.00 88.81 72 GLY A O 1
ATOM 594 N N . PHE A 1 73 ? -8.989 9.742 0.902 1.00 92.50 73 PHE A N 1
ATOM 595 C CA . PHE A 1 73 ? -8.042 8.677 0.583 1.00 92.50 73 PHE A CA 1
ATOM 596 C C . PHE A 1 73 ? -6.599 9.152 0.759 1.00 92.50 73 PHE A C 1
ATOM 598 O O . PHE A 1 73 ? -6.270 10.323 0.586 1.00 92.50 73 PHE A O 1
ATOM 605 N N . LYS A 1 74 ? -5.730 8.218 1.137 1.00 95.75 74 LYS A N 1
ATOM 606 C CA . LYS A 1 74 ? -4.282 8.423 1.241 1.00 95.75 74 LYS A CA 1
ATOM 607 C C . LYS A 1 74 ? -3.554 7.103 1.031 1.00 95.75 74 LYS A C 1
ATOM 609 O O . LYS A 1 74 ? -4.174 6.042 1.071 1.00 95.75 74 LYS A O 1
ATOM 614 N N . LEU A 1 75 ? -2.242 7.153 0.832 1.00 96.00 75 LEU A N 1
ATOM 615 C CA . LEU A 1 75 ? -1.422 5.943 0.834 1.00 96.00 75 LEU A CA 1
ATOM 616 C C . LEU A 1 75 ? -1.486 5.289 2.229 1.00 96.00 75 LEU A C 1
ATOM 618 O O . LEU A 1 75 ? -1.503 5.989 3.244 1.00 96.00 75 LEU A O 1
ATOM 622 N N . ALA A 1 76 ? -1.613 3.964 2.283 1.00 96.50 76 ALA A N 1
ATOM 623 C CA . ALA A 1 76 ? -1.995 3.264 3.505 1.00 96.50 76 ALA A CA 1
ATOM 624 C C . ALA A 1 76 ? -0.953 3.412 4.614 1.00 96.50 76 ALA A C 1
ATOM 626 O O . ALA A 1 76 ? 0.237 3.276 4.374 1.00 96.50 76 ALA A O 1
ATOM 627 N N . THR A 1 77 ? -1.409 3.644 5.838 1.00 95.50 77 THR A N 1
ATOM 628 C CA . THR A 1 77 ? -0.580 3.606 7.048 1.00 95.50 77 THR A CA 1
ATOM 629 C C . THR A 1 77 ? -1.255 2.676 8.043 1.00 95.50 77 THR A C 1
ATOM 631 O O . THR A 1 77 ? -2.489 2.614 8.073 1.00 95.50 77 THR A O 1
ATOM 634 N N . PHE A 1 78 ? -0.473 1.994 8.870 1.00 95.31 78 PHE A N 1
ATOM 635 C CA . PHE A 1 78 ? -0.974 1.002 9.821 1.00 95.31 78 PHE A CA 1
ATOM 636 C C . PHE A 1 78 ? -0.837 1.523 11.256 1.00 95.31 78 PHE A C 1
ATOM 638 O O . PHE A 1 78 ? 0.176 2.126 11.595 1.00 95.31 78 PHE A O 1
ATOM 645 N N . GLU A 1 79 ? -1.859 1.323 12.090 1.00 95.25 79 GLU A N 1
ATOM 646 C CA . GLU A 1 79 ? -1.837 1.647 13.523 1.00 95.25 79 GLU A CA 1
ATOM 647 C C . GLU A 1 79 ? -0.787 0.804 14.250 1.00 95.25 79 GLU A C 1
ATOM 649 O O . GLU A 1 79 ? -0.055 1.301 15.104 1.00 95.25 79 GLU A O 1
ATOM 654 N N . ASP A 1 80 ? -0.720 -0.480 13.907 1.00 94.94 80 ASP A N 1
ATOM 655 C CA . ASP A 1 80 ? 0.217 -1.427 14.481 1.00 94.94 80 ASP A CA 1
ATOM 656 C C . ASP A 1 80 ? 0.442 -2.640 13.563 1.00 94.94 80 ASP A C 1
ATOM 658 O O . ASP A 1 80 ? -0.132 -2.783 12.479 1.00 94.94 80 ASP A O 1
ATOM 662 N N . TYR A 1 81 ? 1.301 -3.545 14.030 1.00 95.25 81 TYR A N 1
ATOM 663 C CA . TYR A 1 81 ? 1.588 -4.803 13.351 1.00 95.25 81 TYR A CA 1
ATOM 664 C C . TYR A 1 81 ? 0.356 -5.718 13.214 1.00 95.25 81 TYR A C 1
ATOM 666 O O . TYR A 1 81 ? 0.304 -6.538 12.298 1.00 95.25 81 TYR A O 1
ATOM 674 N N . VAL A 1 82 ? -0.649 -5.592 14.090 1.00 97.12 82 VAL A N 1
ATOM 675 C CA . VAL A 1 82 ? -1.870 -6.409 14.024 1.00 97.12 82 VAL A CA 1
ATOM 676 C C . VAL A 1 82 ? -2.714 -5.997 12.821 1.00 97.12 82 VAL A C 1
ATOM 678 O O . VAL A 1 82 ? -3.153 -6.874 12.077 1.00 97.12 82 VAL A O 1
ATOM 681 N N . GLU A 1 83 ? -2.868 -4.694 12.567 1.00 96.75 83 GLU A N 1
ATOM 682 C CA . GLU A 1 83 ? -3.541 -4.178 11.365 1.00 96.75 83 GLU A CA 1
ATOM 683 C C . GLU A 1 83 ? -2.840 -4.653 10.082 1.00 96.75 83 GLU A C 1
ATOM 685 O O . GLU A 1 83 ? -3.482 -5.158 9.157 1.00 96.75 83 GLU A O 1
ATOM 690 N N . LEU A 1 84 ? -1.509 -4.556 10.043 1.00 95.56 84 LEU A N 1
ATOM 691 C CA . LEU A 1 84 ? -0.701 -4.980 8.899 1.00 95.56 84 LEU A CA 1
ATOM 692 C C . LEU A 1 84 ? -0.838 -6.488 8.625 1.00 95.56 84 LEU A C 1
ATOM 694 O O . LEU A 1 84 ? -1.063 -6.916 7.484 1.00 95.56 84 LEU A O 1
ATOM 698 N N . ARG A 1 85 ? -0.729 -7.308 9.675 1.00 95.88 85 ARG A N 1
ATOM 699 C CA . ARG A 1 85 ? -0.887 -8.763 9.584 1.00 95.88 85 ARG A CA 1
ATOM 700 C C . ARG A 1 85 ? -2.306 -9.146 9.174 1.00 95.88 85 ARG A C 1
ATOM 702 O O . ARG A 1 85 ? -2.473 -10.089 8.403 1.00 95.88 85 ARG A O 1
ATOM 709 N N . HIS A 1 86 ? -3.316 -8.418 9.649 1.00 95.12 86 HIS A N 1
ATOM 710 C CA . HIS A 1 86 ? -4.703 -8.627 9.243 1.00 95.12 86 HIS A CA 1
ATOM 711 C C . HIS A 1 86 ? -4.886 -8.386 7.742 1.00 95.12 86 HIS A C 1
ATOM 713 O O . HIS A 1 86 ? -5.409 -9.263 7.057 1.00 95.12 86 HIS A O 1
ATOM 719 N N . LEU A 1 87 ? -4.382 -7.261 7.213 1.00 93.50 87 LEU A N 1
ATOM 720 C CA . LEU A 1 87 ? -4.414 -6.967 5.775 1.00 93.50 87 LEU A CA 1
ATOM 721 C C . LEU A 1 87 ? -3.797 -8.107 4.955 1.00 93.50 87 LEU A C 1
ATOM 723 O O . LEU A 1 87 ? -4.391 -8.593 3.995 1.00 93.50 87 LEU A O 1
ATOM 727 N N . SER A 1 88 ? -2.606 -8.542 5.359 1.00 92.25 88 SER A N 1
ATOM 728 C CA . SER A 1 88 ? -1.865 -9.610 4.689 1.00 92.25 88 SER A CA 1
ATOM 729 C C . SER A 1 88 ? -2.624 -10.942 4.725 1.00 92.25 88 SER A C 1
ATOM 731 O O . SER A 1 88 ? -2.798 -11.591 3.694 1.00 92.25 88 SER A O 1
ATOM 733 N N . SER A 1 89 ? -3.136 -11.327 5.897 1.00 91.00 89 SER A N 1
ATOM 734 C CA . SER A 1 89 ? -3.903 -12.562 6.090 1.00 91.00 89 SER A CA 1
ATOM 735 C C . SER A 1 89 ? -5.187 -12.576 5.265 1.00 91.00 89 SER A C 1
ATOM 737 O O . SER A 1 89 ? -5.466 -13.565 4.590 1.00 91.00 89 SER A O 1
ATOM 739 N N . GLU A 1 90 ? -5.959 -11.490 5.283 1.00 90.44 90 GLU A N 1
ATOM 740 C CA . GLU A 1 90 ? -7.207 -11.399 4.522 1.00 90.44 90 GLU A CA 1
ATOM 741 C C . GLU A 1 90 ? -6.952 -11.397 3.016 1.00 90.44 90 GLU A C 1
ATOM 743 O O . GLU A 1 90 ? -7.663 -12.077 2.277 1.00 90.44 90 GLU A O 1
ATOM 748 N N . TYR A 1 91 ? -5.898 -10.720 2.554 1.00 86.56 91 TYR A N 1
ATOM 749 C CA . TYR A 1 91 ? -5.501 -10.758 1.149 1.00 86.56 91 TYR A CA 1
ATOM 750 C C . TYR A 1 91 ? -5.159 -12.183 0.689 1.00 86.56 91 TYR A C 1
ATOM 752 O O . TYR A 1 91 ? -5.638 -12.637 -0.354 1.00 86.56 91 TYR A O 1
ATOM 760 N N . HIS A 1 92 ? -4.384 -12.926 1.484 1.00 85.06 92 HIS A N 1
ATOM 761 C CA . HIS A 1 92 ? -4.058 -14.319 1.175 1.00 85.06 92 HIS A CA 1
ATOM 762 C C . HIS A 1 92 ? -5.273 -15.239 1.226 1.00 85.06 92 HIS A C 1
ATOM 764 O O . HIS A 1 92 ? -5.444 -16.061 0.326 1.00 85.06 92 HIS A O 1
ATOM 770 N N . ARG A 1 93 ? -6.118 -15.087 2.252 1.00 83.38 93 ARG A N 1
ATOM 771 C CA . ARG A 1 93 ? -7.315 -15.907 2.462 1.00 83.38 93 ARG A CA 1
ATOM 772 C C . ARG A 1 93 ? -8.325 -15.740 1.335 1.00 83.38 93 ARG A C 1
ATOM 774 O O . ARG A 1 93 ? -8.896 -16.724 0.880 1.00 83.38 93 ARG A O 1
ATOM 781 N N . LEU A 1 94 ? -8.584 -14.499 0.937 1.00 74.94 94 LEU A N 1
ATOM 782 C CA . LEU A 1 94 ? -9.653 -14.184 -0.002 1.00 74.94 94 LEU A CA 1
ATOM 783 C C . LEU A 1 94 ? -9.223 -14.326 -1.459 1.00 74.94 94 LEU A C 1
ATOM 785 O O . LEU A 1 94 ? -10.076 -14.601 -2.300 1.00 74.94 94 LEU A O 1
ATOM 789 N N . TYR A 1 95 ? -7.939 -14.119 -1.770 1.00 70.56 95 TYR A N 1
ATOM 790 C CA . TYR A 1 95 ? -7.570 -13.838 -3.156 1.00 70.56 95 TYR A CA 1
ATOM 791 C C . TYR A 1 95 ? -6.375 -14.604 -3.684 1.00 70.56 95 TYR A C 1
ATOM 793 O O . TYR A 1 95 ? -6.403 -15.007 -4.846 1.00 70.56 95 TYR A O 1
ATOM 801 N N . CYS A 1 96 ? -5.307 -14.781 -2.906 1.00 68.00 96 CYS A N 1
ATOM 802 C CA . CYS A 1 96 ? -4.087 -15.294 -3.513 1.00 68.00 96 CYS A CA 1
ATOM 803 C C . CYS A 1 96 ? -3.141 -15.999 -2.547 1.00 68.00 96 CYS A C 1
ATOM 805 O O . CYS A 1 96 ? -2.341 -15.368 -1.857 1.00 68.00 96 CYS A O 1
ATOM 807 N N . THR A 1 97 ? -3.159 -17.328 -2.577 1.00 60.59 97 THR A N 1
ATOM 808 C CA . THR A 1 97 ? -2.277 -18.200 -1.788 1.00 60.59 97 THR A CA 1
ATOM 809 C C . THR A 1 97 ? -0.802 -18.104 -2.199 1.00 60.59 97 THR A C 1
ATOM 811 O O . THR A 1 97 ? 0.070 -18.256 -1.347 1.00 60.59 97 THR A O 1
ATOM 814 N N . GLU A 1 98 ? -0.498 -17.775 -3.462 1.00 62.66 98 GLU A N 1
ATOM 815 C CA . GLU A 1 98 ? 0.885 -17.707 -3.978 1.00 62.66 98 GLU A CA 1
ATOM 816 C C . GLU A 1 98 ? 1.349 -16.315 -4.433 1.00 62.66 98 GLU A C 1
ATOM 818 O O . GLU A 1 98 ? 2.424 -16.172 -5.023 1.00 62.66 98 GLU A O 1
ATOM 823 N N . CYS A 1 99 ? 0.580 -15.260 -4.156 1.00 70.44 99 CYS A N 1
ATOM 824 C CA . CYS A 1 99 ? 0.966 -13.922 -4.592 1.00 70.44 99 CYS A CA 1
ATOM 825 C C . CYS A 1 99 ? 2.247 -13.473 -3.901 1.00 70.44 99 CYS A C 1
ATOM 827 O O . CYS A 1 99 ? 2.339 -13.420 -2.675 1.00 70.44 99 CYS A O 1
ATOM 829 N N . ASN A 1 100 ? 3.220 -13.095 -4.724 1.00 75.56 100 ASN A N 1
ATOM 830 C CA . ASN A 1 100 ? 4.453 -12.470 -4.288 1.00 75.56 100 ASN A CA 1
ATOM 831 C C . ASN A 1 100 ? 4.548 -11.062 -4.877 1.00 75.56 100 ASN A C 1
ATOM 833 O O . ASN A 1 100 ? 4.043 -10.796 -5.971 1.00 75.56 100 ASN A O 1
ATOM 837 N N . GLY A 1 101 ? 5.224 -10.174 -4.162 1.00 86.00 101 GLY A N 1
ATOM 838 C CA . GLY A 1 101 ? 5.356 -8.780 -4.548 1.00 86.00 101 GLY A CA 1
ATOM 839 C C . GLY A 1 101 ? 5.209 -7.853 -3.361 1.00 86.00 101 GLY A C 1
ATOM 840 O O . GLY A 1 101 ? 4.603 -8.210 -2.346 1.00 86.00 101 GLY A O 1
ATOM 841 N N . MET A 1 102 ? 5.746 -6.654 -3.524 1.00 93.56 102 MET A N 1
ATOM 842 C CA . MET A 1 102 ? 5.621 -5.589 -2.543 1.00 93.56 102 MET A CA 1
ATOM 843 C C . MET A 1 102 ? 4.703 -4.487 -3.053 1.00 93.56 102 MET A C 1
ATOM 845 O O . MET A 1 102 ? 4.563 -4.292 -4.261 1.00 93.56 102 MET A O 1
ATOM 849 N N . TYR A 1 103 ? 4.065 -3.780 -2.130 1.00 95.00 103 TYR A N 1
ATOM 850 C CA . TYR A 1 103 ? 3.091 -2.741 -2.448 1.00 95.00 103 TYR A CA 1
ATOM 851 C C . TYR A 1 103 ? 3.428 -1.470 -1.684 1.00 95.00 103 TYR A C 1
ATOM 853 O O . TYR A 1 103 ? 3.607 -1.534 -0.473 1.00 95.00 103 TYR A O 1
ATOM 861 N N . TRP A 1 104 ? 3.512 -0.326 -2.362 1.00 97.56 104 TRP A N 1
ATOM 862 C CA . TRP A 1 104 ? 3.795 0.948 -1.697 1.00 97.56 104 TRP A CA 1
ATOM 863 C C . TRP A 1 104 ? 2.782 1.282 -0.601 1.00 97.56 104 TRP A C 1
ATOM 865 O O . TRP A 1 104 ? 1.575 1.103 -0.786 1.00 97.56 104 TRP A O 1
ATOM 875 N N . VAL A 1 105 ? 3.291 1.815 0.511 1.00 97.44 105 VAL A N 1
ATOM 876 C CA . VAL A 1 105 ? 2.519 2.306 1.660 1.00 97.44 105 VAL A CA 1
ATOM 877 C C . VAL A 1 105 ? 3.029 3.689 2.093 1.00 97.44 105 VAL A C 1
ATOM 879 O O . VAL A 1 105 ? 4.063 4.164 1.629 1.00 97.44 105 VAL A O 1
ATOM 882 N N . GLY A 1 106 ? 2.254 4.385 2.920 1.00 95.56 106 GLY A N 1
ATOM 883 C CA . GLY A 1 106 ? 2.393 5.809 3.232 1.00 95.56 106 GLY A CA 1
ATOM 884 C C . GLY A 1 106 ? 3.580 6.190 4.108 1.00 95.56 106 GLY A C 1
ATOM 885 O O . GLY A 1 106 ? 3.967 7.358 4.104 1.00 95.56 106 GLY A O 1
ATOM 886 N N . ASP A 1 107 ? 4.164 5.239 4.834 1.00 90.12 107 ASP A N 1
ATOM 887 C CA . ASP A 1 107 ? 5.255 5.527 5.760 1.00 90.12 107 ASP A CA 1
ATOM 888 C C . ASP A 1 107 ? 6.545 5.881 4.997 1.00 90.12 107 ASP A C 1
ATOM 890 O O . ASP A 1 107 ? 7.023 5.124 4.146 1.00 90.12 107 ASP A O 1
ATOM 894 N N . ARG A 1 108 ? 7.111 7.050 5.317 1.00 91.50 108 ARG A N 1
ATOM 895 C CA . ARG A 1 108 ? 8.381 7.564 4.786 1.00 91.50 108 ARG A CA 1
ATOM 896 C C . ARG A 1 108 ? 9.236 8.084 5.935 1.00 91.50 108 ARG A C 1
ATOM 898 O O . ARG A 1 108 ? 8.725 8.762 6.823 1.00 91.50 108 ARG A O 1
ATOM 905 N N . TYR A 1 109 ? 10.536 7.825 5.882 1.00 89.88 109 TYR A N 1
ATOM 906 C CA . TYR A 1 109 ? 11.507 8.348 6.839 1.00 89.88 109 TYR A CA 1
ATOM 907 C C . TYR A 1 109 ? 12.820 8.725 6.146 1.00 89.88 109 TYR A C 1
ATOM 909 O O . TYR A 1 109 ? 13.061 8.355 4.997 1.00 89.88 109 TYR A O 1
ATOM 917 N N . HIS A 1 110 ? 13.644 9.515 6.830 1.00 90.25 110 HIS A N 1
ATOM 918 C CA . HIS A 1 110 ? 14.937 9.962 6.326 1.00 90.25 110 HIS A CA 1
ATOM 919 C C . HIS A 1 110 ? 16.050 9.285 7.124 1.00 90.25 110 HIS A C 1
ATOM 921 O O . HIS A 1 110 ? 16.099 9.414 8.346 1.00 90.25 110 HIS A O 1
ATOM 927 N N . GLU A 1 111 ? 16.931 8.559 6.444 1.00 88.06 111 GLU A N 1
ATOM 928 C CA . GLU A 1 111 ? 18.025 7.819 7.070 1.00 88.06 111 GLU A CA 1
ATOM 929 C C . GLU A 1 111 ? 19.277 7.923 6.194 1.00 88.06 111 GLU A C 1
ATOM 931 O O . GLU A 1 111 ? 19.212 7.731 4.980 1.00 88.06 111 GLU A O 1
ATOM 936 N N . ASN A 1 112 ? 20.433 8.231 6.794 1.00 87.38 112 ASN A N 1
ATOM 937 C CA . ASN A 1 112 ? 21.727 8.283 6.099 1.00 87.38 112 ASN A CA 1
ATOM 938 C C . ASN A 1 112 ? 21.722 9.147 4.814 1.00 87.38 112 ASN A C 1
ATOM 940 O O . ASN A 1 112 ? 22.237 8.725 3.776 1.00 87.38 112 ASN A O 1
ATOM 944 N N . ASN A 1 113 ? 21.130 10.348 4.870 1.00 88.81 113 ASN A N 1
ATOM 945 C CA . ASN A 1 113 ? 20.954 11.267 3.731 1.00 88.81 113 ASN A CA 1
ATOM 946 C C . ASN A 1 113 ? 20.131 10.689 2.564 1.00 88.81 113 ASN A C 1
ATOM 948 O O . ASN A 1 113 ? 20.294 11.104 1.415 1.00 88.81 113 ASN A O 1
ATOM 952 N N . ARG A 1 114 ? 19.253 9.718 2.833 1.00 89.75 114 ARG A N 1
ATOM 953 C CA . ARG A 1 114 ? 18.359 9.119 1.841 1.00 89.75 114 ARG A CA 1
ATOM 954 C C . ARG A 1 114 ? 16.925 9.145 2.335 1.00 89.75 114 ARG A C 1
ATOM 956 O O . ARG A 1 114 ? 16.644 8.905 3.507 1.00 89.75 114 ARG A O 1
ATOM 963 N N . ASP A 1 115 ? 16.019 9.396 1.402 1.00 94.88 115 ASP A N 1
ATOM 964 C CA . ASP A 1 115 ? 14.593 9.235 1.633 1.00 94.88 115 ASP A CA 1
ATOM 965 C C . ASP A 1 115 ? 14.204 7.773 1.427 1.00 94.88 115 ASP A C 1
ATOM 967 O O . ASP A 1 115 ? 14.377 7.218 0.334 1.00 94.88 115 ASP A O 1
ATOM 971 N N . ILE A 1 116 ? 13.679 7.163 2.487 1.00 96.19 116 ILE A N 1
ATOM 972 C CA . ILE A 1 116 ? 13.207 5.786 2.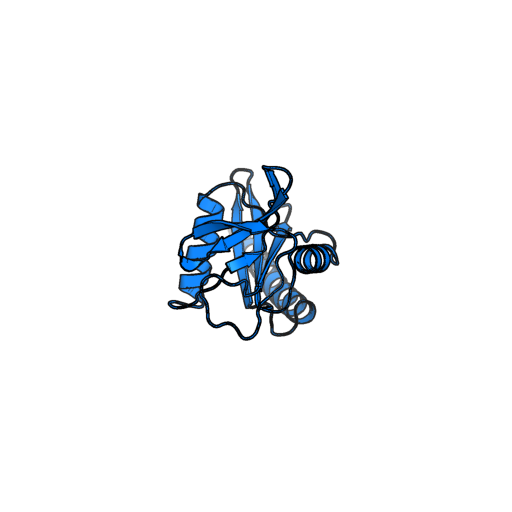490 1.00 96.19 116 ILE A CA 1
ATOM 973 C C . ILE A 1 116 ? 11.682 5.772 2.492 1.00 96.19 116 ILE A C 1
ATOM 975 O O . ILE A 1 116 ? 11.038 6.370 3.352 1.00 96.19 116 ILE A O 1
ATOM 979 N N . CYS A 1 117 ? 11.116 5.081 1.512 1.00 96.62 117 CYS A N 1
ATOM 980 C CA . CYS A 1 117 ? 9.692 4.893 1.307 1.00 96.62 117 CYS A CA 1
ATOM 981 C C . CYS A 1 117 ? 9.347 3.423 1.537 1.00 96.62 117 CYS A C 1
ATOM 983 O O . CYS A 1 117 ? 9.986 2.536 0.965 1.00 96.62 117 CYS A O 1
ATOM 985 N N . ASN A 1 118 ? 8.339 3.156 2.364 1.00 96.69 118 ASN A N 1
ATOM 986 C CA . ASN A 1 118 ? 7.988 1.790 2.721 1.00 96.69 118 ASN A CA 1
ATOM 987 C C . ASN A 1 118 ? 7.085 1.129 1.680 1.00 96.69 118 ASN A C 1
ATOM 989 O O . ASN A 1 118 ? 6.171 1.735 1.114 1.00 96.69 118 ASN A O 1
ATOM 993 N N . ALA A 1 119 ? 7.309 -0.166 1.494 1.00 96.75 119 ALA A N 1
ATOM 994 C CA . ALA A 1 119 ? 6.388 -1.076 0.847 1.00 96.75 119 ALA A CA 1
ATOM 995 C C . ALA A 1 119 ? 6.053 -2.232 1.797 1.00 96.75 119 ALA A C 1
ATOM 997 O O . ALA A 1 119 ? 6.881 -2.638 2.608 1.00 96.75 119 ALA A O 1
ATOM 998 N N . ILE A 1 120 ? 4.849 -2.785 1.693 1.00 95.19 120 ILE A N 1
ATOM 999 C CA . ILE A 1 120 ? 4.457 -3.996 2.413 1.00 95.19 120 ILE A CA 1
ATOM 1000 C C . ILE A 1 120 ? 4.732 -5.229 1.555 1.00 95.19 120 ILE A C 1
ATOM 1002 O O . ILE A 1 120 ? 4.273 -5.321 0.414 1.00 95.19 120 ILE A O 1
ATOM 1006 N N . PHE A 1 121 ? 5.438 -6.208 2.115 1.00 93.81 121 PHE A N 1
ATOM 1007 C CA . PHE A 1 121 ? 5.523 -7.551 1.562 1.00 93.81 121 PHE A CA 1
ATOM 1008 C C . PHE A 1 121 ? 4.381 -8.400 2.130 1.00 93.81 121 PHE A C 1
ATOM 1010 O O . PHE A 1 121 ? 4.518 -9.028 3.181 1.00 93.81 121 PHE A O 1
ATOM 1017 N N . LEU A 1 122 ? 3.251 -8.436 1.413 1.00 89.62 122 LEU A N 1
ATOM 1018 C CA . LEU A 1 122 ? 2.013 -9.088 1.870 1.00 89.62 122 LEU A CA 1
ATOM 1019 C C . LEU A 1 122 ? 2.232 -10.545 2.316 1.00 89.62 122 LEU A C 1
ATOM 1021 O O . LEU A 1 122 ? 1.738 -10.940 3.365 1.00 89.62 122 LEU A O 1
ATOM 1025 N N . LYS A 1 123 ? 3.077 -11.311 1.608 1.00 88.62 123 LYS A N 1
ATOM 1026 C CA . LYS A 1 123 ? 3.394 -12.708 1.969 1.00 88.62 123 LYS A CA 1
ATOM 1027 C C . LYS A 1 123 ? 4.006 -12.884 3.351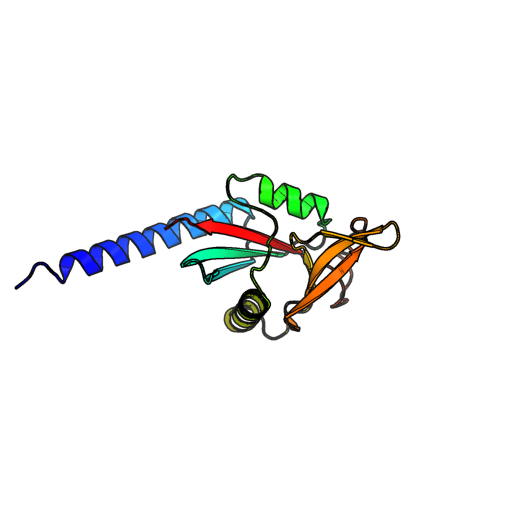 1.00 88.62 123 LYS A C 1
ATOM 1029 O O . LYS A 1 123 ? 3.794 -13.915 3.982 1.00 88.62 123 LYS A O 1
ATOM 1034 N N . ARG A 1 124 ? 4.788 -11.907 3.803 1.00 90.12 124 ARG A N 1
ATOM 1035 C CA . ARG A 1 124 ? 5.502 -11.980 5.081 1.00 90.12 124 ARG A CA 1
ATOM 1036 C C . ARG A 1 124 ? 4.890 -11.103 6.161 1.00 90.12 124 ARG A C 1
ATOM 1038 O O . ARG A 1 124 ? 5.263 -11.248 7.314 1.00 90.12 124 ARG A O 1
ATOM 1045 N N . SER A 1 125 ? 3.927 -10.245 5.813 1.00 92.69 125 SER A N 1
ATOM 1046 C CA . SER A 1 125 ? 3.442 -9.195 6.715 1.00 92.69 125 SER A CA 1
ATOM 1047 C C . SER A 1 125 ? 4.592 -8.307 7.213 1.00 92.69 125 SER A C 1
ATOM 1049 O O . SER A 1 125 ? 4.673 -7.978 8.390 1.00 92.69 125 SER A O 1
ATOM 1051 N N . GLU A 1 126 ? 5.500 -7.925 6.314 1.00 93.56 126 GLU A N 1
ATOM 1052 C CA . GLU A 1 126 ? 6.693 -7.137 6.646 1.00 93.56 126 GLU A CA 1
ATOM 1053 C C . GLU A 1 126 ? 6.686 -5.800 5.905 1.00 93.56 126 GLU A C 1
ATOM 1055 O O . GLU A 1 126 ? 6.285 -5.733 4.740 1.00 93.56 126 GLU A O 1
ATOM 1060 N N . LEU A 1 127 ? 7.161 -4.743 6.568 1.00 94.56 127 LEU A N 1
ATOM 1061 C CA . LEU A 1 127 ? 7.511 -3.488 5.908 1.00 94.56 127 LEU A CA 1
ATOM 1062 C C . LEU A 1 127 ? 8.953 -3.564 5.415 1.00 94.56 127 LEU A C 1
ATOM 1064 O O . LEU A 1 127 ? 9.850 -3.986 6.142 1.00 94.56 127 LEU A O 1
ATOM 1068 N N . VAL A 1 128 ? 9.162 -3.132 4.181 1.00 94.94 128 VAL A N 1
ATOM 1069 C CA . VAL A 1 128 ? 10.465 -3.096 3.528 1.00 94.94 128 VAL A CA 1
ATOM 1070 C C . VAL A 1 128 ? 10.704 -1.678 3.029 1.00 94.94 128 VAL A C 1
ATOM 1072 O O . VAL A 1 128 ? 9.895 -1.132 2.276 1.00 94.94 128 VAL A O 1
ATOM 1075 N N . GLY A 1 129 ? 11.815 -1.083 3.457 1.00 94.81 129 GLY A N 1
ATOM 1076 C CA . GLY A 1 129 ? 12.228 0.246 3.028 1.00 94.81 129 GLY A CA 1
ATOM 1077 C C . GLY A 1 129 ? 12.900 0.212 1.656 1.00 94.81 129 GLY A C 1
ATOM 1078 O O . GLY A 1 129 ? 13.824 -0.567 1.425 1.00 94.81 129 GLY A O 1
ATOM 1079 N N . PHE A 1 130 ? 12.465 1.091 0.758 1.00 94.56 130 PHE A N 1
ATOM 1080 C CA . PHE A 1 130 ? 13.095 1.342 -0.537 1.00 94.56 130 PHE A CA 1
ATOM 1081 C C . PHE A 1 130 ? 13.572 2.778 -0.619 1.00 94.56 130 PHE A C 1
ATOM 1083 O O . PHE A 1 130 ? 12.994 3.669 -0.005 1.00 94.56 130 PHE A O 1
ATOM 1090 N N . ASN A 1 131 ? 14.568 3.033 -1.462 1.00 94.62 131 ASN A N 1
ATOM 1091 C CA . ASN A 1 131 ? 14.826 4.401 -1.888 1.00 94.62 131 ASN A CA 1
ATOM 1092 C C . ASN A 1 131 ? 13.552 4.962 -2.547 1.00 94.62 131 ASN A C 1
ATOM 1094 O O . ASN A 1 131 ? 13.002 4.327 -3.446 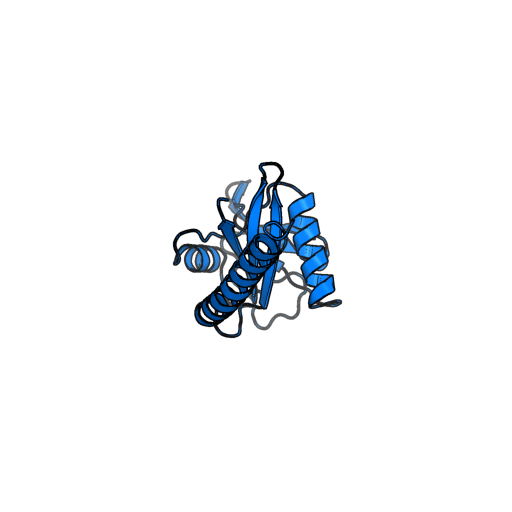1.00 94.62 131 ASN A O 1
ATOM 1098 N N . CYS A 1 132 ? 13.088 6.138 -2.122 1.00 93.38 132 CYS A N 1
ATOM 1099 C CA . CYS A 1 132 ? 11.900 6.773 -2.700 1.00 93.38 132 CYS A CA 1
ATOM 1100 C C . CYS A 1 132 ? 12.022 7.039 -4.214 1.00 93.38 132 CYS A C 1
ATOM 1102 O O . CYS A 1 132 ? 11.003 7.144 -4.894 1.00 93.38 132 CYS A O 1
ATOM 1104 N N . ASN A 1 133 ? 13.249 7.096 -4.743 1.00 92.94 133 ASN A N 1
ATOM 1105 C CA . ASN A 1 133 ? 13.548 7.207 -6.173 1.00 92.94 133 ASN A CA 1
ATOM 1106 C C . ASN A 1 133 ? 13.611 5.844 -6.894 1.00 92.94 133 ASN A C 1
ATOM 1108 O O . ASN A 1 133 ? 14.119 5.772 -8.008 1.00 92.94 133 ASN A O 1
ATOM 1112 N N . TYR A 1 134 ? 13.163 4.750 -6.267 1.00 93.56 134 TYR A N 1
ATOM 1113 C CA . TYR A 1 134 ? 13.112 3.434 -6.904 1.00 93.56 134 TYR A CA 1
ATOM 1114 C C . TYR A 1 134 ? 12.261 3.483 -8.180 1.00 93.56 134 TYR A C 1
ATOM 1116 O O . TYR A 1 134 ? 11.093 3.883 -8.156 1.00 93.56 134 TYR A O 1
ATOM 1124 N N . GLU A 1 135 ? 12.853 3.029 -9.283 1.00 93.69 135 GLU A N 1
ATOM 1125 C CA . GLU A 1 135 ? 12.183 2.910 -10.573 1.00 93.69 135 GLU A CA 1
ATOM 1126 C C . GLU A 1 135 ? 11.502 1.537 -10.703 1.00 93.69 135 GLU A C 1
ATOM 1128 O O . GLU A 1 135 ? 12.163 0.501 -10.568 1.00 93.69 135 GLU A O 1
ATOM 1133 N N . PRO A 1 136 ? 10.185 1.498 -10.974 1.00 90.69 136 PRO A N 1
ATOM 1134 C CA . PRO A 1 136 ? 9.448 0.251 -11.117 1.00 90.69 136 PRO A CA 1
ATOM 1135 C C . PRO A 1 136 ? 9.971 -0.623 -12.258 1.00 90.69 136 PRO A C 1
ATOM 1137 O O . PRO A 1 136 ? 10.239 -0.153 -13.363 1.00 90.69 136 PRO A O 1
ATOM 1140 N N . GLN A 1 137 ? 10.047 -1.931 -12.006 1.00 91.38 137 GLN A N 1
ATOM 1141 C CA . GLN A 1 137 ? 10.492 -2.927 -12.982 1.00 91.38 137 GLN A CA 1
ATOM 1142 C C . GLN A 1 137 ? 9.322 -3.822 -13.429 1.00 91.38 137 GLN A C 1
ATOM 1144 O O . GLN A 1 137 ? 9.189 -4.962 -12.972 1.00 91.38 137 GLN A O 1
ATOM 1149 N N . PRO A 1 138 ? 8.457 -3.374 -14.358 1.00 85.75 138 PRO A N 1
ATOM 1150 C CA . PRO A 1 138 ? 7.202 -4.068 -14.663 1.00 85.75 138 PRO A CA 1
ATOM 1151 C C . PRO A 1 138 ? 7.372 -5.445 -15.302 1.00 85.75 138 PRO A C 1
ATOM 1153 O O . PRO A 1 138 ? 6.511 -6.317 -15.151 1.00 85.75 138 PRO A O 1
ATOM 1156 N N . LYS A 1 139 ? 8.490 -5.654 -16.006 1.00 88.38 139 LYS A N 1
ATOM 1157 C CA . LYS A 1 139 ? 8.842 -6.940 -16.623 1.00 88.38 139 LYS A CA 1
ATOM 1158 C C . LYS A 1 139 ? 9.446 -7.928 -15.626 1.00 88.38 139 LYS A C 1
ATOM 1160 O O . LYS A 1 139 ? 9.531 -9.116 -15.934 1.00 88.38 139 LYS A O 1
ATOM 1165 N N . SER A 1 140 ? 9.864 -7.463 -14.451 1.00 86.69 140 SER A N 1
ATOM 1166 C CA . SER A 1 140 ? 10.518 -8.326 -13.485 1.00 86.69 140 SER A CA 1
ATOM 1167 C C . SER A 1 140 ? 9.530 -9.276 -12.808 1.00 86.69 140 SER A C 1
ATOM 1169 O O . SER A 1 140 ? 8.412 -8.923 -12.403 1.00 86.69 140 SER A O 1
ATOM 1171 N N . ARG A 1 141 ? 9.985 -10.520 -12.661 1.00 85.75 141 ARG A N 1
ATOM 1172 C CA . ARG A 1 141 ? 9.286 -11.592 -11.948 1.00 85.75 141 ARG A CA 1
ATOM 1173 C C . ARG A 1 141 ? 9.732 -11.715 -10.493 1.00 85.75 141 ARG A C 1
ATOM 1175 O O . ARG A 1 141 ? 9.199 -12.568 -9.792 1.00 85.75 141 ARG A O 1
ATOM 1182 N N . SER A 1 142 ? 10.666 -10.874 -10.033 1.00 88.44 142 SER A N 1
ATOM 1183 C CA . SER A 1 142 ? 11.132 -10.925 -8.649 1.00 88.44 142 SER A CA 1
ATOM 1184 C C . SER A 1 142 ? 9.961 -10.719 -7.680 1.00 88.44 142 SER A C 1
ATOM 1186 O O . SER A 1 142 ? 9.132 -9.821 -7.903 1.00 88.44 142 SER A O 1
ATOM 1188 N N . PRO A 1 143 ? 9.883 -11.521 -6.602 1.00 85.81 143 PRO A N 1
ATOM 1189 C CA . PRO A 1 143 ? 8.958 -11.281 -5.500 1.00 85.81 143 PRO A CA 1
ATOM 1190 C C . PRO A 1 143 ? 9.340 -10.024 -4.703 1.00 85.81 143 PRO A C 1
ATOM 1192 O O . PRO A 1 143 ? 8.499 -9.477 -3.998 1.00 85.81 143 PRO A O 1
ATOM 1195 N N . LEU A 1 144 ? 10.590 -9.569 -4.846 1.00 89.31 144 LEU A N 1
ATOM 1196 C CA . LEU A 1 144 ? 11.150 -8.370 -4.227 1.00 89.31 144 LEU A CA 1
ATOM 1197 C C . LEU A 1 144 ? 11.049 -7.142 -5.141 1.00 89.31 144 LEU A C 1
ATOM 1199 O O . LEU A 1 144 ? 11.832 -6.213 -5.001 1.00 89.31 144 LEU A O 1
ATOM 1203 N N . ASP A 1 145 ? 10.091 -7.116 -6.062 1.00 92.06 145 ASP A N 1
ATOM 1204 C CA . ASP A 1 145 ? 9.752 -5.887 -6.777 1.00 92.06 145 ASP A CA 1
ATOM 1205 C C . ASP A 1 145 ? 8.379 -5.379 -6.382 1.00 92.06 145 ASP A C 1
ATOM 1207 O O . ASP A 1 145 ? 7.488 -6.137 -5.974 1.00 92.06 145 ASP A O 1
ATOM 1211 N N . ILE A 1 146 ? 8.210 -4.079 -6.586 1.00 93.81 146 ILE A N 1
ATOM 1212 C CA . ILE A 1 146 ? 6.940 -3.399 -6.415 1.00 93.81 146 ILE A CA 1
ATOM 1213 C C . ILE A 1 146 ? 5.958 -3.875 -7.484 1.00 93.81 146 ILE A C 1
ATOM 1215 O O . ILE A 1 146 ? 6.244 -3.848 -8.683 1.00 93.81 146 ILE A O 1
ATOM 1219 N N . LYS A 1 147 ? 4.786 -4.329 -7.044 1.00 91.50 147 LYS A N 1
ATOM 1220 C CA . LYS A 1 147 ? 3.696 -4.793 -7.912 1.00 91.50 147 LYS A CA 1
ATOM 1221 C C . LYS A 1 147 ? 2.465 -3.892 -7.864 1.00 91.50 147 LYS A C 1
ATOM 1223 O O . LYS A 1 147 ? 1.515 -4.150 -8.603 1.00 91.50 147 LYS A O 1
ATOM 1228 N N . GLY A 1 148 ? 2.471 -2.872 -7.013 1.00 92.75 148 GLY A N 1
ATOM 1229 C CA . GLY A 1 148 ? 1.339 -1.983 -6.819 1.00 92.75 148 GLY A CA 1
ATOM 1230 C C . GLY A 1 148 ? 1.487 -1.105 -5.591 1.00 92.75 148 GLY A C 1
ATOM 1231 O O . GLY A 1 148 ? 2.590 -0.855 -5.102 1.00 92.75 148 GLY A O 1
ATOM 1232 N N . TYR A 1 149 ? 0.351 -0.663 -5.073 1.00 94.62 149 TYR A N 1
ATOM 1233 C CA . TYR A 1 149 ? 0.262 0.178 -3.888 1.00 94.62 149 TYR A CA 1
ATOM 1234 C C . TYR A 1 149 ? -1.007 -0.113 -3.092 1.00 94.62 149 TYR A C 1
ATOM 1236 O O . TYR A 1 149 ? -1.922 -0.781 -3.579 1.00 94.62 149 TYR A O 1
ATOM 1244 N N . VAL A 1 150 ? -1.044 0.367 -1.850 1.00 95.38 150 VAL A N 1
ATOM 1245 C CA . VAL A 1 150 ? -2.218 0.254 -0.985 1.00 95.38 150 VAL A CA 1
ATOM 1246 C C . VAL A 1 150 ? -2.732 1.650 -0.663 1.00 95.38 150 VAL A C 1
ATOM 1248 O O . VAL A 1 150 ? -2.026 2.442 -0.042 1.00 95.38 150 VAL A O 1
ATOM 1251 N N . CYS A 1 151 ? -3.963 1.958 -1.064 1.00 95.12 151 CYS A N 1
ATOM 1252 C CA . CYS A 1 151 ? -4.658 3.154 -0.593 1.00 95.12 151 CYS A CA 1
ATOM 1253 C C . CYS A 1 151 ? -5.493 2.818 0.640 1.00 95.12 151 CYS A C 1
ATOM 1255 O O . CYS A 1 151 ? -5.955 1.692 0.800 1.00 95.12 151 CYS A O 1
ATOM 1257 N N . THR A 1 152 ? -5.739 3.801 1.493 1.00 95.00 152 THR A N 1
ATOM 1258 C CA . THR A 1 152 ? -6.620 3.656 2.643 1.00 95.00 152 THR A CA 1
ATOM 1259 C C . THR A 1 152 ? -7.577 4.830 2.750 1.00 95.00 152 THR A C 1
ATOM 1261 O O . THR A 1 152 ? -7.238 5.953 2.372 1.00 95.00 152 THR A O 1
ATOM 1264 N N . THR A 1 153 ? -8.761 4.576 3.293 1.00 93.38 153 THR A N 1
ATOM 1265 C CA . THR A 1 153 ? -9.712 5.614 3.698 1.00 93.38 153 THR A CA 1
ATOM 1266 C C . THR A 1 153 ? -10.301 5.274 5.059 1.00 93.38 153 THR A C 1
ATOM 1268 O O . THR A 1 153 ? -10.440 4.102 5.416 1.00 93.38 153 THR A O 1
ATOM 1271 N N . MET A 1 154 ? -10.616 6.309 5.833 1.00 89.31 154 MET A N 1
ATOM 1272 C CA . MET A 1 154 ? -11.213 6.174 7.158 1.00 89.31 154 MET A CA 1
ATOM 1273 C C . MET A 1 154 ? -12.683 6.555 7.070 1.00 89.31 154 MET A C 1
ATOM 1275 O O . MET A 1 154 ? -13.011 7.666 6.652 1.00 89.31 154 MET A O 1
ATOM 1279 N N . MET A 1 155 ? -13.559 5.659 7.509 1.00 74.25 155 MET A N 1
ATOM 1280 C CA . MET A 1 155 ? -14.958 5.991 7.734 1.00 74.25 155 MET A CA 1
ATOM 1281 C C . MET A 1 155 ? -15.100 6.407 9.194 1.00 74.25 155 MET A C 1
ATOM 1283 O O . MET A 1 155 ? -14.827 5.622 10.107 1.00 74.25 155 MET A O 1
ATOM 1287 N N . LYS A 1 156 ? -15.469 7.674 9.418 1.00 56.19 156 LYS A N 1
ATOM 1288 C CA . LYS A 1 156 ? -15.930 8.088 10.744 1.00 56.19 156 LYS A CA 1
ATOM 1289 C C . LYS A 1 156 ? -17.275 7.394 11.009 1.00 56.19 156 LYS A C 1
ATOM 1291 O O . LYS A 1 156 ? -18.051 7.279 10.058 1.00 56.19 156 LYS A O 1
ATOM 1296 N N . PRO A 1 157 ? -17.500 6.890 12.234 1.00 51.25 157 PRO A N 1
ATOM 1297 C CA . PRO A 1 157 ? -18.774 6.289 12.616 1.00 51.25 157 PRO A CA 1
ATOM 1298 C C . PRO A 1 157 ? -19.941 7.270 12.473 1.00 51.25 157 PRO A C 1
ATOM 1300 O O . PRO A 1 157 ? -19.699 8.498 12.565 1.00 51.25 157 PRO A O 1
#

Sequence (157 aa):
MFYTVLVATLLEVVLVTGQEKYDAYVKDYFGSRVGFRIAYKRKDRTVVHHYIVPDKNTTWAQARHTCEQKSGFKLATFEDYVELRHLSSEYHRLYCTECNGMYWVGDRYHENNRDICNAIFLKRSELVGFNCNYEPQPKSRSPLDIKGYVCTTMMKP

Secondary structure (DSSP, 8-state):
--SHHHHHHHHHHHHHHHHHHHHHHHHHHSGGG--EEEEEE-TTS-EEEEEEEE-TT--HHHHHHHHHTSTTEEE---SSHHHHHHHHHHHHHHT-TT---EEEEEEEEEETTEEEEEEEETTTTEEEEEETTPPP-TT---TTSEEEEEEEEEE--

Organism: NCBI:txid53326